Protein AF-A0A059Q055-F1 (afdb_monomer_lite)

Foldseek 3Di:
DDDPPLVVLVPPQQADDPVSLQVCLVVVVLVSLVVCLDPPHDPVSLLSSLLSLLSSQDDPPGHDLVSNVVCVVVLVVQCPDPDPSSVVSSVSNPSPPD

Structure (mmCIF, N/CA/C/O backbone):
data_AF-A0A059Q055-F1
#
_entry.id   AF-A0A059Q055-F1
#
loop_
_atom_site.group_PDB
_atom_site.id
_atom_site.type_symbol
_atom_site.label_atom_id
_atom_site.label_alt_id
_atom_site.label_comp_id
_atom_site.label_asym_id
_atom_site.label_entity_id
_atom_site.label_seq_id
_atom_site.pdbx_PDB_ins_code
_atom_site.Cartn_x
_atom_site.Cartn_y
_atom_site.Cartn_z
_atom_site.occupancy
_atom_site.B_iso_or_equiv
_atom_site.auth_seq_id
_atom_site.auth_comp_id
_atom_site.auth_asym_id
_atom_s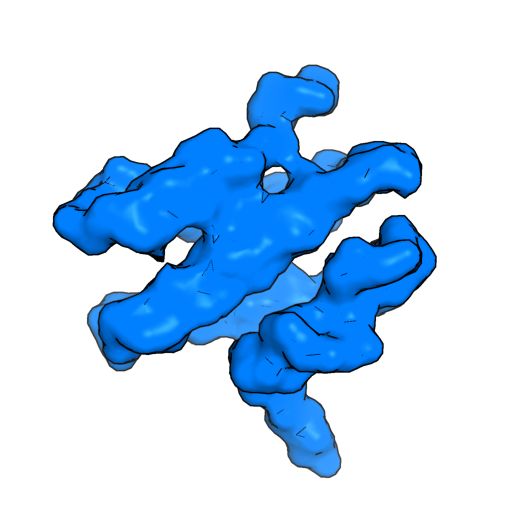ite.auth_atom_id
_atom_site.pdbx_PDB_model_num
ATOM 1 N N . MET A 1 1 ? 15.092 -17.569 5.330 1.00 30.31 1 MET A N 1
ATOM 2 C CA . MET A 1 1 ? 13.866 -16.902 4.843 1.00 30.31 1 MET A CA 1
ATOM 3 C C . MET A 1 1 ? 13.751 -15.564 5.548 1.00 30.31 1 MET A C 1
ATOM 5 O O . MET A 1 1 ? 13.441 -15.545 6.728 1.00 30.31 1 MET A O 1
ATOM 9 N N . ARG A 1 2 ? 14.133 -14.460 4.893 1.00 31.39 2 ARG A N 1
ATOM 10 C CA . ARG A 1 2 ? 14.035 -13.126 5.500 1.00 31.39 2 ARG A CA 1
ATOM 11 C C . ARG A 1 2 ? 12.610 -12.624 5.292 1.00 31.39 2 ARG A C 1
ATOM 13 O O . ARG A 1 2 ? 12.223 -12.348 4.163 1.00 31.39 2 ARG A O 1
ATOM 20 N N . THR A 1 3 ? 11.838 -12.562 6.368 1.00 30.64 3 THR A N 1
ATOM 21 C CA . THR A 1 3 ? 10.586 -11.810 6.445 1.00 30.64 3 THR A CA 1
ATOM 22 C C . THR A 1 3 ? 10.880 -10.368 6.037 1.00 30.64 3 THR A C 1
ATOM 24 O O . THR A 1 3 ? 11.668 -9.678 6.683 1.00 30.64 3 THR A O 1
ATOM 27 N N . ILE A 1 4 ? 10.301 -9.920 4.922 1.00 45.75 4 ILE A N 1
ATOM 28 C CA . ILE A 1 4 ? 10.323 -8.511 4.528 1.00 45.75 4 ILE A CA 1
ATOM 29 C C . ILE A 1 4 ? 9.362 -7.804 5.484 1.00 45.75 4 ILE A C 1
ATOM 31 O O . ILE A 1 4 ? 8.165 -7.714 5.231 1.00 45.75 4 ILE A O 1
ATOM 35 N N . SER A 1 5 ? 9.870 -7.382 6.640 1.00 33.62 5 SER A N 1
ATOM 36 C CA . SER A 1 5 ? 9.105 -6.558 7.570 1.00 33.62 5 SER A CA 1
ATOM 37 C C . SER A 1 5 ? 8.835 -5.198 6.928 1.00 33.62 5 SER A C 1
ATOM 39 O O . SER A 1 5 ? 9.716 -4.616 6.294 1.00 33.62 5 SER A O 1
ATOM 41 N N . CYS A 1 6 ? 7.622 -4.673 7.119 1.00 43.41 6 CYS A N 1
ATOM 42 C CA . CYS A 1 6 ? 7.153 -3.384 6.587 1.00 43.41 6 CYS A CA 1
ATOM 43 C C . CYS A 1 6 ? 8.120 -2.212 6.902 1.00 43.41 6 CYS A C 1
ATOM 45 O O . CYS A 1 6 ? 8.235 -1.253 6.142 1.00 43.41 6 CYS A O 1
ATOM 47 N N . SER A 1 7 ? 8.913 -2.335 7.973 1.00 39.78 7 SER A N 1
ATOM 48 C CA . SER A 1 7 ? 9.988 -1.408 8.350 1.00 39.78 7 SER A CA 1
ATOM 49 C C . SER A 1 7 ? 11.134 -1.305 7.329 1.00 39.78 7 SER A C 1
ATOM 51 O O . SER A 1 7 ? 11.763 -0.253 7.234 1.00 39.78 7 SER A O 1
ATOM 53 N N . SER A 1 8 ? 11.400 -2.338 6.523 1.00 44.44 8 SER A N 1
ATOM 54 C CA . SER A 1 8 ? 12.462 -2.325 5.503 1.00 44.44 8 SER A CA 1
ATOM 55 C C . SER A 1 8 ? 12.064 -1.620 4.200 1.00 44.44 8 SER A C 1
ATOM 57 O O . SER A 1 8 ? 12.941 -1.216 3.435 1.00 44.44 8 SER A O 1
ATOM 59 N N . LEU A 1 9 ? 10.765 -1.415 3.949 1.00 48.44 9 LEU A N 1
ATOM 60 C CA . LEU A 1 9 ? 10.279 -0.684 2.768 1.00 48.44 9 LEU A CA 1
ATOM 61 C C . LEU A 1 9 ? 10.433 0.834 2.931 1.00 48.44 9 LEU A C 1
ATOM 63 O O . LEU A 1 9 ? 10.658 1.540 1.949 1.00 48.44 9 LEU A O 1
ATOM 67 N N . ARG A 1 10 ? 10.419 1.313 4.182 1.00 45.81 10 ARG A N 1
ATOM 68 C CA . ARG A 1 10 ? 10.571 2.726 4.556 1.00 45.81 10 ARG A CA 1
ATOM 69 C C . ARG A 1 10 ? 11.982 3.284 4.341 1.00 45.81 10 ARG A C 1
ATOM 71 O O . ARG A 1 10 ? 12.132 4.492 4.210 1.00 45.81 10 ARG A O 1
ATOM 78 N N . GLY A 1 11 ? 13.008 2.424 4.324 1.00 43.06 11 GLY A N 1
ATOM 79 C CA . GLY A 1 11 ? 14.397 2.863 4.508 1.00 43.06 11 GLY A CA 1
ATOM 80 C C . GLY A 1 11 ? 15.384 2.655 3.358 1.00 43.06 11 GLY A C 1
ATOM 81 O O . GLY A 1 11 ? 16.360 3.393 3.323 1.00 43.06 11 GLY A O 1
ATOM 82 N N . ASN A 1 12 ? 15.215 1.680 2.446 1.00 48.44 12 ASN A N 1
ATOM 83 C CA . ASN A 1 12 ? 16.346 1.358 1.548 1.00 48.44 12 ASN A CA 1
ATOM 84 C C . ASN A 1 12 ? 16.042 0.803 0.143 1.00 48.44 12 ASN A C 1
ATOM 86 O O . ASN A 1 12 ? 16.978 0.604 -0.624 1.00 48.44 12 ASN A O 1
ATOM 90 N N . VAL A 1 13 ? 14.783 0.530 -0.230 1.00 48.91 13 VAL A N 1
ATOM 91 C CA . VAL A 1 13 ? 14.499 -0.132 -1.529 1.00 48.91 13 VAL A CA 1
ATOM 92 C C . VAL A 1 13 ? 13.356 0.509 -2.331 1.00 48.91 13 VAL A C 1
ATOM 94 O O . VAL A 1 13 ? 13.374 0.432 -3.552 1.00 48.91 13 VAL A O 1
ATOM 97 N N . GLY A 1 14 ? 12.393 1.205 -1.720 1.00 46.50 14 GLY A N 1
ATOM 98 C CA . GLY A 1 14 ? 11.190 1.656 -2.446 1.00 46.50 14 GLY A CA 1
ATOM 99 C C . GLY A 1 14 ? 11.207 3.076 -3.029 1.00 46.50 14 GLY A C 1
ATOM 100 O O . GLY A 1 14 ? 10.389 3.375 -3.892 1.00 46.50 14 GLY A O 1
ATOM 101 N N . GLY A 1 15 ? 12.093 3.963 -2.562 1.00 45.56 15 GLY A N 1
ATOM 102 C CA . GLY A 1 15 ? 11.897 5.413 -2.738 1.00 45.56 15 GLY A CA 1
ATOM 103 C C . GLY A 1 15 ? 12.516 6.065 -3.980 1.00 45.56 15 GLY A C 1
ATOM 104 O O . GLY A 1 15 ? 11.944 7.019 -4.500 1.00 45.56 15 GLY A O 1
ATOM 105 N N . ASN A 1 16 ? 13.661 5.579 -4.479 1.00 53.31 16 ASN A N 1
ATOM 106 C CA . ASN A 1 16 ? 14.494 6.381 -5.397 1.00 53.31 16 ASN A CA 1
ATOM 107 C C . ASN A 1 16 ? 14.660 5.830 -6.820 1.00 53.31 16 ASN A C 1
ATOM 109 O O . ASN A 1 16 ? 15.274 6.497 -7.651 1.00 53.31 16 ASN A O 1
ATOM 113 N N . SER A 1 17 ? 14.123 4.651 -7.149 1.00 63.91 17 SER A N 1
ATOM 114 C CA . SER A 1 17 ? 14.182 4.148 -8.526 1.00 63.91 17 SER A CA 1
ATOM 115 C C . SER A 1 17 ? 12.925 3.361 -8.901 1.00 63.91 17 SER A C 1
ATOM 117 O O . SER A 1 17 ? 12.613 2.382 -8.218 1.00 63.91 17 SER A O 1
ATOM 119 N N . PRO A 1 18 ? 12.248 3.708 -10.015 1.00 67.06 18 PRO A N 1
ATOM 120 C CA . PRO A 1 18 ? 11.153 2.912 -10.578 1.00 67.06 18 PRO A CA 1
ATOM 121 C C . PRO A 1 18 ? 11.513 1.426 -10.740 1.00 67.06 18 PRO A C 1
ATOM 123 O O . PRO A 1 18 ? 10.674 0.561 -10.525 1.00 67.06 18 PRO A O 1
ATOM 126 N N . LYS A 1 19 ? 12.792 1.116 -11.000 1.00 70.31 19 LYS A N 1
ATOM 127 C CA . LYS A 1 19 ? 13.292 -0.261 -11.127 1.00 70.31 19 LYS A CA 1
ATOM 128 C C . LYS A 1 19 ? 13.128 -1.084 -9.848 1.00 70.31 19 LYS A C 1
ATOM 130 O O . LYS A 1 19 ? 12.752 -2.248 -9.919 1.00 70.31 19 LYS A O 1
ATOM 135 N N . CYS A 1 20 ? 13.408 -0.505 -8.679 1.00 69.94 20 CYS A N 1
ATOM 136 C CA . CYS A 1 20 ? 13.284 -1.229 -7.413 1.00 69.94 20 CYS A CA 1
ATOM 137 C C . CYS A 1 20 ? 11.816 -1.473 -7.048 1.00 69.94 20 CYS A C 1
ATOM 139 O O . CYS A 1 20 ? 11.477 -2.555 -6.577 1.00 69.94 20 CYS A O 1
ATOM 141 N N . ARG A 1 21 ? 10.941 -0.498 -7.326 1.00 75.62 21 ARG A N 1
ATOM 142 C CA . ARG A 1 21 ? 9.486 -0.652 -7.202 1.00 75.62 21 ARG A CA 1
ATOM 143 C C . ARG A 1 21 ? 8.990 -1.809 -8.068 1.00 75.62 21 ARG A C 1
ATOM 145 O O . ARG A 1 21 ? 8.332 -2.706 -7.552 1.00 75.62 21 ARG A O 1
ATOM 152 N N . ASP A 1 22 ? 9.351 -1.819 -9.349 1.00 74.19 22 ASP A N 1
ATOM 153 C CA . ASP A 1 22 ? 8.894 -2.839 -10.299 1.00 74.19 22 ASP A CA 1
ATOM 154 C C . ASP A 1 22 ? 9.437 -4.231 -9.946 1.00 74.19 22 ASP A C 1
ATOM 156 O O . ASP A 1 22 ? 8.720 -5.220 -10.078 1.00 74.19 22 ASP A O 1
ATOM 160 N N . LEU A 1 23 ? 10.662 -4.320 -9.412 1.00 78.44 23 LEU A N 1
ATOM 161 C CA . LEU A 1 23 ? 11.205 -5.567 -8.867 1.00 78.44 23 LEU A CA 1
ATOM 162 C C . LEU A 1 23 ? 10.379 -6.073 -7.682 1.00 78.44 23 LEU A C 1
ATOM 164 O O . LEU A 1 23 ? 10.021 -7.247 -7.654 1.00 78.44 23 LEU A O 1
ATOM 168 N N . VAL A 1 24 ? 10.052 -5.216 -6.713 1.00 78.94 24 VAL A N 1
ATOM 169 C CA . VAL A 1 24 ? 9.254 -5.615 -5.543 1.00 78.94 24 VAL A CA 1
ATOM 170 C C . VAL A 1 24 ? 7.832 -6.006 -5.955 1.00 78.94 24 VAL A C 1
ATOM 172 O O . VAL A 1 24 ? 7.326 -7.025 -5.486 1.00 78.94 24 VAL A O 1
ATOM 175 N N . LEU A 1 25 ? 7.209 -5.263 -6.874 1.00 78.62 25 LEU A N 1
ATOM 176 C CA . LEU A 1 25 ? 5.903 -5.610 -7.443 1.00 78.62 25 LEU A CA 1
ATOM 177 C C . LEU A 1 25 ? 5.955 -6.939 -8.212 1.00 78.62 25 LEU A C 1
ATOM 179 O O . LEU A 1 25 ? 5.085 -7.787 -8.023 1.00 78.62 25 LEU A O 1
ATOM 183 N N . GLY A 1 26 ? 7.003 -7.164 -9.009 1.00 79.38 26 GLY A N 1
ATOM 184 C CA . GLY A 1 26 ? 7.221 -8.404 -9.759 1.00 79.38 26 GLY A CA 1
ATOM 185 C C . GLY A 1 26 ? 7.439 -9.638 -8.877 1.00 79.38 26 GLY A C 1
ATOM 186 O O . GLY A 1 26 ? 7.077 -10.739 -9.277 1.00 79.38 26 GLY A O 1
ATOM 187 N N . HIS A 1 27 ? 7.955 -9.463 -7.657 1.00 81.88 27 HIS A N 1
ATOM 188 C CA . HIS A 1 27 ? 8.102 -10.540 -6.669 1.00 81.88 27 HIS A CA 1
ATOM 189 C C . HIS A 1 27 ? 6.870 -10.711 -5.759 1.00 81.88 27 HIS A C 1
ATOM 191 O O . HIS A 1 27 ? 6.945 -11.408 -4.749 1.00 81.88 27 HIS A O 1
ATOM 197 N N . GLY A 1 28 ? 5.738 -10.069 -6.071 1.00 80.38 28 GLY A N 1
ATOM 198 C CA . GLY A 1 28 ? 4.519 -10.181 -5.264 1.00 80.38 28 GLY A CA 1
ATOM 199 C C . GLY A 1 28 ? 4.562 -9.386 -3.956 1.00 80.38 28 GLY A C 1
ATOM 200 O O . GLY A 1 28 ? 3.801 -9.668 -3.032 1.00 80.38 28 GLY A O 1
ATOM 201 N N . GLY A 1 29 ? 5.420 -8.367 -3.860 1.00 83.12 29 GLY A N 1
ATOM 202 C CA . GLY A 1 29 ? 5.529 -7.515 -2.675 1.00 83.12 29 GLY A CA 1
ATOM 203 C C . GLY A 1 29 ? 4.224 -6.805 -2.307 1.00 83.12 29 GLY A C 1
ATOM 204 O O . GLY A 1 29 ? 3.970 -6.583 -1.125 1.00 83.12 29 GLY A O 1
ATOM 205 N N . LEU A 1 30 ? 3.357 -6.520 -3.289 1.00 84.00 30 LEU A N 1
ATOM 206 C CA . LEU A 1 30 ? 2.020 -5.988 -3.017 1.00 84.00 30 LEU A CA 1
ATOM 207 C C . LEU A 1 30 ? 1.164 -6.984 -2.226 1.00 84.00 30 LEU A C 1
ATOM 209 O O . LEU A 1 30 ? 0.533 -6.600 -1.251 1.00 84.00 30 LEU A O 1
ATOM 213 N N . PHE A 1 31 ? 1.169 -8.264 -2.599 1.00 83.88 31 PHE A N 1
ATOM 214 C CA . PHE A 1 31 ? 0.379 -9.282 -1.907 1.00 83.88 31 PHE A CA 1
ATOM 215 C C . PHE A 1 31 ? 0.814 -9.439 -0.444 1.00 83.88 31 PHE A C 1
ATOM 217 O O . PHE A 1 31 ? -0.025 -9.486 0.454 1.00 83.88 31 PHE A O 1
ATOM 224 N N . LEU A 1 32 ? 2.128 -9.438 -0.191 1.00 84.38 32 LEU A N 1
ATOM 225 C CA . LEU A 1 32 ? 2.669 -9.476 1.171 1.00 84.38 32 LEU A CA 1
ATOM 226 C C . LEU A 1 32 ? 2.238 -8.263 1.999 1.00 84.38 32 LEU A C 1
ATOM 228 O O . LEU A 1 32 ? 1.980 -8.406 3.190 1.00 84.38 32 LEU A O 1
ATOM 232 N N . LEU A 1 33 ? 2.148 -7.086 1.377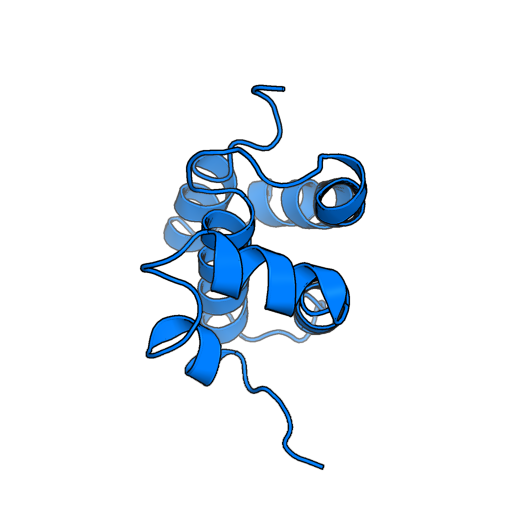 1.00 84.56 33 LEU A N 1
ATOM 233 C CA . LEU A 1 33 ? 1.670 -5.875 2.031 1.00 84.56 33 LEU A CA 1
ATOM 234 C C . LEU A 1 33 ? 0.175 -5.959 2.368 1.00 84.56 33 LEU A C 1
ATOM 236 O O . LEU A 1 33 ? -0.218 -5.627 3.482 1.00 84.56 33 LEU A O 1
ATOM 240 N N . LEU A 1 34 ? -0.648 -6.443 1.435 1.00 83.38 34 LEU A N 1
ATOM 241 C CA . LEU A 1 34 ? -2.085 -6.618 1.651 1.00 83.38 34 LEU A CA 1
ATOM 242 C C . LEU A 1 34 ? -2.383 -7.607 2.781 1.00 83.38 34 LEU A C 1
ATOM 244 O O . LEU A 1 34 ? -3.297 -7.375 3.562 1.00 83.38 34 LEU A O 1
ATOM 248 N N . LEU A 1 35 ? -1.568 -8.654 2.938 1.00 83.19 35 LEU A N 1
ATOM 249 C CA . LEU A 1 35 ? -1.701 -9.600 4.050 1.00 83.19 35 LEU A CA 1
ATOM 250 C C . LEU A 1 35 ? -1.481 -8.941 5.426 1.00 83.19 35 LEU A C 1
ATOM 252 O O . LEU A 1 35 ? -2.007 -9.412 6.431 1.00 83.19 35 LEU A O 1
ATOM 256 N N . GLN A 1 36 ? -0.706 -7.853 5.482 1.00 80.62 36 GLN A N 1
ATOM 257 C CA . GLN A 1 36 ? -0.472 -7.087 6.712 1.00 80.62 36 GLN A CA 1
ATOM 258 C C . GLN A 1 36 ? -1.618 -6.114 7.028 1.00 80.62 36 GLN A C 1
ATOM 260 O O . GLN A 1 36 ? -1.706 -5.634 8.157 1.00 80.62 36 GLN A O 1
ATOM 265 N N . LEU A 1 37 ? -2.497 -5.828 6.062 1.00 78.50 37 LEU A N 1
ATOM 266 C CA . LEU A 1 37 ? -3.707 -5.022 6.236 1.00 78.50 37 LEU A CA 1
ATOM 267 C C . LEU A 1 37 ? -4.862 -5.913 6.715 1.00 78.50 37 LEU A C 1
ATOM 269 O O . LEU A 1 37 ? -5.840 -6.123 6.004 1.00 78.50 37 LEU A O 1
ATOM 273 N N . ASN A 1 38 ? -4.720 -6.467 7.919 1.00 76.62 38 ASN A N 1
ATOM 274 C CA . ASN A 1 38 ? -5.757 -7.269 8.568 1.00 76.62 38 ASN A CA 1
ATOM 275 C C . ASN A 1 38 ? -6.423 -6.492 9.720 1.00 76.62 38 ASN A C 1
ATOM 277 O O . ASN A 1 38 ? -5.855 -5.528 10.228 1.00 76.62 38 ASN A O 1
ATOM 281 N N . GLU A 1 39 ? -7.585 -6.948 10.188 1.00 71.25 39 GLU A N 1
ATOM 282 C CA . GLU A 1 39 ? -8.330 -6.362 11.317 1.00 71.25 39 GLU A CA 1
ATOM 283 C C . GLU A 1 39 ? -7.517 -6.294 12.625 1.00 71.25 39 GLU A C 1
ATOM 285 O O . GLU A 1 39 ? -7.754 -5.437 13.471 1.00 71.25 39 GLU A O 1
ATOM 290 N N . HIS A 1 40 ? -6.505 -7.156 12.766 1.00 74.69 40 HIS A N 1
ATOM 291 C CA . HIS A 1 40 ? -5.591 -7.188 13.912 1.00 74.69 40 HIS A CA 1
ATOM 292 C C . HIS A 1 40 ? -4.355 -6.284 13.758 1.00 74.69 40 HIS A C 1
ATOM 294 O O . HIS A 1 40 ? -3.466 -6.303 14.613 1.00 74.69 40 HIS A O 1
ATOM 300 N N . ALA A 1 41 ? -4.236 -5.531 12.662 1.00 75.81 41 ALA A N 1
ATOM 301 C CA . ALA A 1 41 ? -3.085 -4.670 12.432 1.00 75.81 41 ALA A CA 1
ATOM 302 C C . ALA A 1 41 ? -3.103 -3.469 13.387 1.00 75.81 41 ALA A C 1
ATOM 304 O O . ALA A 1 41 ? -4.047 -2.683 13.426 1.00 75.81 41 ALA A O 1
ATOM 305 N N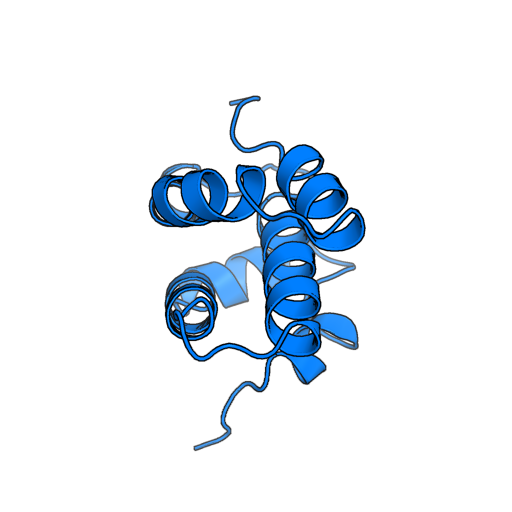 . ASN A 1 42 ? -2.011 -3.289 14.131 1.00 85.00 42 ASN A N 1
ATOM 306 C CA . ASN A 1 42 ? -1.835 -2.103 14.962 1.00 85.00 42 ASN A CA 1
ATOM 307 C C . ASN A 1 42 ? -1.799 -0.834 14.095 1.00 85.00 42 ASN A C 1
ATOM 309 O O . ASN A 1 42 ? -1.295 -0.851 12.971 1.00 85.00 42 ASN A O 1
ATOM 313 N N . LEU A 1 43 ? -2.226 0.299 14.651 1.00 84.69 43 LEU A N 1
ATOM 314 C CA . LEU A 1 43 ? -2.289 1.588 13.948 1.00 84.69 43 LEU A CA 1
ATOM 315 C C . LEU A 1 43 ? -0.949 1.999 13.299 1.00 84.69 43 LEU A C 1
ATOM 317 O O . LEU A 1 43 ? -0.911 2.468 12.165 1.00 84.69 43 LEU A O 1
ATOM 321 N N . SER A 1 44 ? 0.177 1.719 13.964 1.00 84.12 44 SER A N 1
ATOM 322 C CA . SER A 1 44 ? 1.522 1.927 13.400 1.00 84.12 44 SER A CA 1
ATOM 323 C C . SER A 1 44 ? 1.797 1.058 12.160 1.00 84.12 44 SER A C 1
ATOM 325 O O . SER A 1 44 ? 2.430 1.506 11.203 1.00 84.12 44 SER A O 1
ATOM 327 N N . MET A 1 45 ? 1.299 -0.181 12.128 1.00 83.62 45 MET A N 1
ATOM 328 C CA . MET A 1 45 ? 1.419 -1.054 10.956 1.00 83.62 45 MET A CA 1
ATOM 329 C C . MET A 1 45 ? 0.537 -0.568 9.809 1.00 83.62 45 MET A C 1
ATOM 331 O O . MET A 1 45 ? 1.014 -0.531 8.678 1.00 83.62 45 MET A O 1
ATOM 335 N N . LEU A 1 46 ? -0.697 -0.141 10.101 1.00 84.12 46 LEU A N 1
ATOM 336 C CA . LEU A 1 46 ? -1.620 0.429 9.114 1.00 84.12 46 LEU A CA 1
ATOM 337 C C . LEU A 1 46 ? -1.024 1.659 8.425 1.00 84.12 46 LEU A C 1
ATOM 339 O O . LEU A 1 46 ? -1.003 1.717 7.195 1.00 84.12 46 LEU A O 1
ATOM 343 N N . ARG A 1 47 ? -0.459 2.596 9.193 1.00 86.94 47 ARG A N 1
ATOM 344 C CA . ARG A 1 47 ? 0.233 3.777 8.651 1.00 86.94 47 ARG A CA 1
ATOM 345 C C . ARG A 1 47 ? 1.407 3.387 7.755 1.00 86.94 47 ARG A C 1
ATOM 347 O O . ARG A 1 47 ? 1.487 3.822 6.611 1.00 86.94 47 ARG A O 1
ATOM 354 N N . ASN A 1 48 ? 2.279 2.490 8.222 1.00 84.19 48 ASN A N 1
ATOM 355 C CA . ASN A 1 48 ? 3.430 2.033 7.435 1.00 84.19 48 ASN A CA 1
ATOM 356 C C . ASN A 1 48 ? 3.021 1.302 6.146 1.00 84.19 48 ASN A C 1
ATOM 358 O O . ASN A 1 48 ? 3.643 1.493 5.097 1.00 84.19 48 ASN A O 1
ATOM 362 N N . ALA A 1 49 ? 1.984 0.466 6.214 1.00 85.94 49 ALA A N 1
ATOM 363 C CA . ALA A 1 49 ? 1.481 -0.269 5.064 1.00 85.94 49 ALA A CA 1
ATOM 364 C C . ALA A 1 49 ? 0.848 0.679 4.036 1.00 85.94 49 ALA A C 1
ATOM 366 O O . ALA A 1 49 ? 1.174 0.595 2.855 1.00 85.94 49 ALA A O 1
ATOM 367 N N . THR A 1 50 ? 0.030 1.632 4.486 1.00 87.19 50 THR A N 1
ATOM 368 C CA . THR A 1 50 ? -0.620 2.631 3.622 1.00 87.19 50 THR A CA 1
ATOM 369 C C . THR A 1 50 ? 0.402 3.541 2.943 1.00 87.19 50 THR A C 1
ATOM 371 O O . THR A 1 50 ? 0.358 3.729 1.729 1.00 87.19 50 THR A O 1
ATOM 374 N N . TRP A 1 51 ? 1.402 4.017 3.685 1.00 86.25 51 TRP A N 1
ATOM 375 C CA . TRP A 1 51 ? 2.515 4.785 3.128 1.00 86.25 51 TRP A CA 1
ATOM 376 C C . TRP A 1 51 ? 3.319 3.995 2.083 1.00 86.25 51 TRP A C 1
ATOM 378 O O . TRP A 1 51 ? 3.741 4.506 1.046 1.00 86.25 51 TRP A O 1
ATOM 388 N N . THR A 1 52 ? 3.551 2.707 2.330 1.00 84.81 52 THR A N 1
ATOM 389 C CA . THR A 1 52 ? 4.259 1.858 1.365 1.00 84.81 52 THR A CA 1
ATOM 390 C C . THR A 1 52 ? 3.420 1.629 0.109 1.00 84.81 52 THR A C 1
ATOM 392 O O . THR A 1 52 ? 3.952 1.652 -1.002 1.00 84.81 52 THR A O 1
ATOM 395 N N . LEU A 1 53 ? 2.107 1.461 0.275 1.00 85.19 53 LEU A N 1
ATOM 396 C CA . LEU A 1 53 ? 1.163 1.339 -0.826 1.00 85.19 53 LEU A CA 1
ATOM 397 C C . LEU A 1 53 ? 1.171 2.592 -1.712 1.00 85.19 53 LEU A C 1
ATOM 399 O O . LEU A 1 53 ? 1.231 2.478 -2.939 1.00 85.19 53 LEU A O 1
ATOM 403 N N . SER A 1 54 ? 1.189 3.778 -1.099 1.00 84.69 54 SER A N 1
ATOM 404 C CA . SER A 1 54 ? 1.247 5.047 -1.827 1.00 84.69 54 SER A CA 1
ATOM 405 C C . SER A 1 54 ? 2.524 5.150 -2.665 1.00 84.69 54 SER A C 1
ATOM 407 O O . SER A 1 54 ? 2.469 5.546 -3.830 1.00 84.69 54 SER A O 1
ATOM 409 N N . ASN A 1 55 ? 3.659 4.673 -2.142 1.00 82.94 55 ASN A N 1
ATOM 410 C CA . ASN A 1 55 ? 4.918 4.601 -2.884 1.00 82.94 55 ASN A CA 1
ATOM 411 C C . ASN A 1 55 ? 4.905 3.573 -4.018 1.00 82.94 55 ASN A C 1
ATOM 413 O O . ASN A 1 55 ? 5.443 3.856 -5.089 1.00 82.94 55 ASN A O 1
ATOM 417 N N . PHE A 1 56 ? 4.271 2.412 -3.834 1.00 80.25 56 PHE A N 1
ATOM 418 C CA . PHE A 1 56 ? 4.103 1.432 -4.915 1.00 80.25 56 PHE A CA 1
ATOM 419 C C . PHE A 1 56 ? 3.304 1.988 -6.088 1.00 80.25 56 PHE A C 1
ATOM 421 O O . PHE A 1 56 ? 3.543 1.589 -7.222 1.00 80.25 56 PHE A O 1
ATOM 428 N N . CYS A 1 57 ? 2.416 2.945 -5.834 1.00 78.56 57 CYS A N 1
ATOM 429 C CA . CYS A 1 57 ? 1.612 3.603 -6.859 1.00 78.56 57 CYS A CA 1
ATOM 430 C C . CYS A 1 57 ? 2.243 4.912 -7.371 1.00 78.56 57 CYS A C 1
ATOM 432 O O . CYS A 1 57 ? 1.678 5.581 -8.237 1.00 78.56 57 CYS A O 1
ATOM 434 N N . ARG A 1 58 ? 3.413 5.303 -6.848 1.00 77.25 58 ARG A N 1
ATOM 435 C CA . ARG A 1 58 ? 4.103 6.558 -7.171 1.00 77.25 58 ARG A CA 1
ATOM 436 C C . ARG A 1 58 ? 5.265 6.326 -8.144 1.00 77.25 58 ARG A C 1
ATOM 438 O O . ARG A 1 58 ? 5.805 5.230 -8.291 1.00 77.25 58 ARG A O 1
ATOM 445 N N . GLY A 1 59 ? 5.675 7.404 -8.809 1.00 71.19 59 GLY A N 1
ATOM 446 C CA . GLY A 1 59 ? 6.828 7.435 -9.710 1.00 71.19 59 GLY A CA 1
ATOM 447 C C . GLY A 1 59 ? 6.447 7.390 -11.190 1.00 71.19 59 GLY A C 1
ATOM 448 O O . GLY A 1 59 ? 5.349 6.981 -11.557 1.00 71.19 59 GLY A O 1
ATOM 449 N N . LYS A 1 60 ? 7.369 7.855 -12.041 1.00 70.06 60 LYS A N 1
ATOM 450 C CA . LYS A 1 60 ? 7.263 7.797 -13.505 1.00 70.06 60 LYS A CA 1
ATOM 451 C C . LYS A 1 60 ? 8.395 6.916 -14.063 1.00 70.06 60 LYS A C 1
ATOM 453 O O . LYS A 1 60 ? 9.531 7.109 -13.626 1.00 70.06 60 LYS A O 1
ATOM 458 N N . PRO A 1 61 ? 8.125 5.997 -15.012 1.00 77.94 61 PRO A N 1
ATOM 459 C CA . PRO A 1 61 ? 6.803 5.647 -15.543 1.00 77.94 61 PRO A CA 1
ATOM 460 C C . PRO A 1 61 ? 5.895 5.038 -14.463 1.00 77.94 61 PRO A C 1
ATOM 462 O O . PRO A 1 61 ? 6.381 4.491 -13.465 1.00 77.94 61 PRO A O 1
ATOM 465 N N . GLN A 1 62 ? 4.581 5.210 -14.626 1.00 76.56 62 GLN A N 1
ATOM 466 C CA . GLN A 1 62 ? 3.605 4.635 -13.700 1.00 76.56 62 GLN A CA 1
ATOM 467 C C . GLN A 1 62 ? 3.759 3.102 -13.666 1.00 76.56 62 GLN A C 1
ATOM 469 O O . GLN A 1 62 ? 4.150 2.514 -14.678 1.00 76.56 62 GLN A O 1
ATOM 474 N N . PRO A 1 63 ? 3.527 2.459 -12.508 1.00 78.12 63 PRO A N 1
ATOM 475 C CA . PRO A 1 63 ? 3.538 1.000 -12.419 1.00 78.12 63 PRO A CA 1
ATOM 476 C C . PRO A 1 63 ? 2.429 0.409 -13.299 1.00 78.12 63 PRO A C 1
ATOM 478 O O . PRO A 1 63 ? 1.462 1.091 -13.622 1.00 78.12 63 PRO A O 1
ATOM 481 N N . ASN A 1 64 ? 2.542 -0.861 -13.681 1.00 82.75 64 ASN A N 1
ATOM 482 C CA . ASN A 1 64 ? 1.482 -1.508 -14.450 1.00 82.75 64 ASN A CA 1
ATOM 483 C C . ASN A 1 64 ? 0.194 -1.593 -13.607 1.00 82.75 64 ASN A C 1
ATOM 485 O O . ASN A 1 64 ? 0.223 -2.100 -12.482 1.00 82.75 64 ASN A O 1
ATOM 489 N N . PHE A 1 65 ? -0.929 -1.130 -14.164 1.00 82.44 65 PHE A N 1
ATOM 490 C CA . PHE A 1 65 ? -2.229 -1.152 -13.501 1.00 82.44 65 PHE A CA 1
ATOM 491 C C . PHE A 1 65 ? -2.623 -2.555 -13.020 1.00 82.44 65 PHE A C 1
ATOM 493 O O . PHE A 1 65 ? -3.097 -2.696 -11.896 1.00 82.44 65 PHE A O 1
ATOM 500 N N . ASP A 1 66 ? -2.351 -3.608 -13.797 1.00 83.94 66 ASP A N 1
ATOM 501 C CA . ASP A 1 66 ? -2.671 -4.988 -13.403 1.00 83.94 66 ASP A CA 1
ATOM 502 C C . ASP A 1 66 ? -1.938 -5.430 -12.130 1.00 83.94 66 ASP A C 1
ATOM 504 O O . ASP A 1 66 ? -2.464 -6.227 -11.352 1.00 83.94 66 ASP A O 1
ATOM 508 N N . GLN A 1 67 ? -0.747 -4.880 -11.875 1.00 81.38 67 GLN A N 1
ATOM 509 C CA . GLN A 1 67 ? 0.015 -5.183 -10.665 1.00 81.38 67 GLN A CA 1
ATOM 510 C C . GLN A 1 67 ? -0.531 -4.461 -9.438 1.00 81.38 67 GLN A C 1
ATOM 512 O O . GLN A 1 67 ? -0.380 -4.976 -8.337 1.00 81.38 67 GLN A O 1
ATOM 517 N N . VAL A 1 68 ? -1.147 -3.288 -9.607 1.00 83.25 68 VAL A N 1
ATOM 518 C CA . VAL A 1 68 ? -1.665 -2.466 -8.500 1.00 83.25 68 VAL A CA 1
ATOM 519 C C . VAL A 1 68 ? -3.172 -2.617 -8.284 1.00 83.25 68 VAL A C 1
ATOM 521 O O . VAL A 1 68 ? -3.664 -2.317 -7.200 1.00 83.25 68 VAL A O 1
ATOM 524 N N . LYS A 1 69 ? -3.910 -3.159 -9.258 1.00 85.19 69 LYS A N 1
ATOM 525 C CA . LYS A 1 69 ? -5.350 -3.449 -9.183 1.00 85.19 69 LYS A CA 1
ATOM 526 C C . LYS A 1 69 ? -5.773 -4.217 -7.917 1.00 85.19 69 LYS A C 1
ATOM 528 O O . LYS A 1 69 ? -6.801 -3.848 -7.345 1.00 85.19 69 LYS A O 1
ATOM 533 N N . PRO A 1 70 ? -5.013 -5.211 -7.407 1.00 86.31 70 PRO A N 1
ATOM 534 C CA . PRO A 1 70 ? -5.366 -5.903 -6.164 1.00 86.31 70 PRO A CA 1
ATOM 535 C C . PRO A 1 70 ? -5.386 -5.004 -4.919 1.00 86.31 70 PRO A C 1
ATOM 537 O O . PRO A 1 70 ? -5.949 -5.395 -3.903 1.00 86.31 70 PRO A O 1
ATOM 540 N N . ALA A 1 71 ? -4.793 -3.807 -4.976 1.00 85.31 71 ALA A N 1
ATOM 541 C CA . ALA A 1 71 ? -4.800 -2.853 -3.872 1.00 85.31 71 ALA A CA 1
ATOM 542 C C . ALA A 1 71 ? -6.114 -2.074 -3.723 1.00 85.31 71 ALA A C 1
ATOM 544 O O . ALA A 1 71 ? -6.340 -1.479 -2.671 1.00 85.31 71 ALA A O 1
ATOM 545 N N . LEU A 1 72 ? -6.976 -2.060 -4.746 1.00 85.94 72 LEU A N 1
ATOM 546 C CA . LEU A 1 72 ? -8.210 -1.265 -4.745 1.00 85.94 72 LEU A CA 1
ATOM 547 C C . LEU A 1 72 ? -9.155 -1.601 -3.576 1.00 85.94 72 LEU A C 1
ATOM 549 O O . LEU A 1 72 ? -9.588 -0.664 -2.904 1.00 85.94 72 LEU A O 1
ATOM 553 N N . PRO A 1 73 ? -9.443 -2.882 -3.257 1.00 86.56 73 PRO A N 1
ATOM 554 C CA . PRO A 1 73 ? -10.300 -3.214 -2.118 1.00 86.56 73 PRO A CA 1
ATOM 555 C C . PRO A 1 73 ? -9.686 -2.781 -0.784 1.00 86.56 73 PRO A C 1
ATOM 557 O O . PRO A 1 73 ? -10.388 -2.305 0.102 1.00 86.56 73 PRO A O 1
ATOM 560 N N . ALA A 1 74 ? -8.362 -2.890 -0.648 1.00 85.81 74 ALA A N 1
ATOM 561 C CA . ALA A 1 74 ? -7.672 -2.460 0.562 1.00 85.81 74 ALA A CA 1
ATOM 562 C C . ALA A 1 74 ? -7.712 -0.937 0.726 1.00 85.81 74 ALA A C 1
ATOM 564 O O . ALA A 1 74 ? -7.984 -0.453 1.819 1.00 85.81 74 ALA A O 1
ATOM 565 N N . LEU A 1 75 ? -7.528 -0.175 -0.355 1.00 85.06 75 LEU A N 1
ATOM 566 C CA . LEU A 1 75 ? -7.703 1.279 -0.331 1.00 85.06 75 LEU A CA 1
ATOM 567 C C . LEU A 1 75 ? -9.121 1.681 0.036 1.00 85.06 75 LEU A C 1
ATOM 569 O O . LEU A 1 75 ? -9.285 2.600 0.830 1.00 85.06 75 LEU A O 1
ATOM 573 N N . GLN A 1 76 ? -10.130 0.976 -0.478 1.00 85.94 76 GLN A N 1
ATOM 574 C CA . GLN A 1 76 ? -11.515 1.207 -0.083 1.00 85.94 76 GLN A CA 1
ATOM 575 C C . GLN A 1 76 ? -11.701 1.033 1.431 1.00 85.94 76 GLN A C 1
ATOM 577 O O . GLN A 1 76 ? -12.412 1.822 2.043 1.00 85.94 76 GLN A O 1
ATOM 582 N N . CYS A 1 77 ? -11.052 0.058 2.066 1.00 85.69 77 CYS A N 1
ATOM 583 C CA . CYS A 1 77 ? -11.088 -0.064 3.525 1.00 85.69 77 CYS A CA 1
ATOM 584 C C . CYS A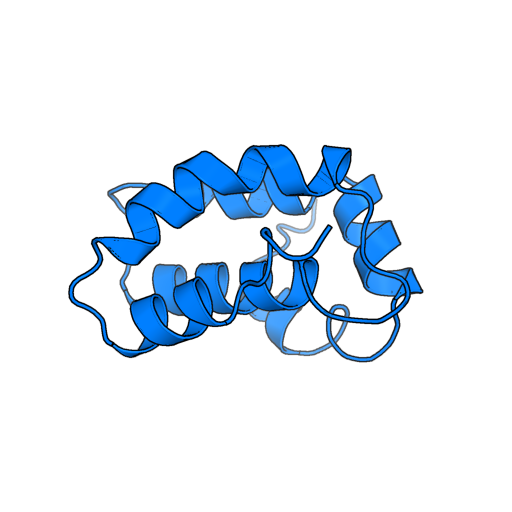 1 77 ? -10.325 1.078 4.220 1.00 85.69 77 CYS A C 1
ATOM 586 O O . CYS A 1 77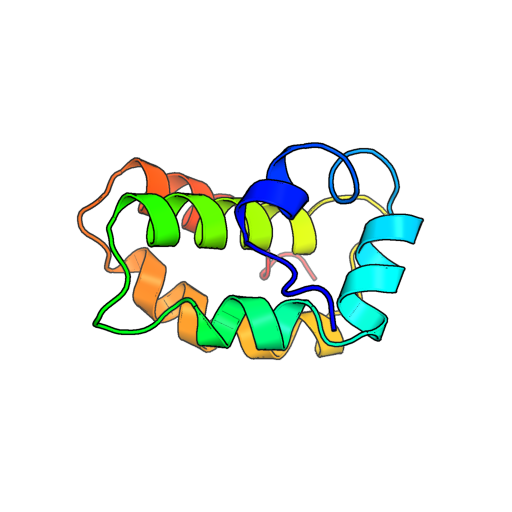 ? -10.810 1.637 5.200 1.00 85.69 77 CYS A O 1
ATOM 588 N N . LEU A 1 78 ? -9.156 1.461 3.697 1.00 85.00 78 LEU A N 1
ATOM 589 C CA . LEU A 1 78 ? -8.290 2.485 4.294 1.00 85.00 78 LEU A CA 1
ATOM 590 C C . LEU A 1 78 ? -8.898 3.896 4.254 1.00 85.00 78 LEU A C 1
ATOM 592 O O . LEU A 1 78 ? -8.709 4.648 5.206 1.00 85.00 78 LEU A O 1
ATOM 596 N N . ILE A 1 79 ? -9.672 4.246 3.219 1.00 86.69 79 ILE A N 1
ATOM 597 C CA . ILE A 1 79 ? -10.382 5.541 3.145 1.00 86.69 79 ILE A CA 1
ATOM 598 C C . ILE A 1 79 ? -11.523 5.677 4.167 1.00 86.69 79 ILE A C 1
ATOM 600 O O . ILE A 1 79 ? -12.024 6.777 4.369 1.00 86.69 79 ILE A O 1
ATOM 604 N N . HIS A 1 80 ? -11.944 4.579 4.802 1.00 86.19 80 HIS A N 1
ATOM 605 C CA . HIS A 1 80 ? -12.911 4.599 5.905 1.00 86.19 80 HIS A CA 1
ATOM 606 C C . HIS A 1 80 ? -12.226 4.580 7.282 1.00 86.19 80 HIS A C 1
ATOM 608 O O . HIS A 1 80 ? -12.903 4.490 8.307 1.00 86.19 80 HIS A O 1
ATOM 614 N N . SER A 1 81 ? -10.891 4.648 7.327 1.00 85.06 81 SER A N 1
ATOM 615 C CA . SER A 1 81 ? -10.144 4.770 8.578 1.00 85.06 81 SER A CA 1
ATOM 616 C C . SER A 1 81 ? -10.451 6.103 9.267 1.00 85.06 81 SER A C 1
ATOM 618 O O . SER A 1 81 ? -10.684 7.109 8.608 1.00 85.06 81 SER A O 1
ATOM 620 N N . GLN A 1 82 ? -10.416 6.130 10.600 1.00 86.56 82 GLN A N 1
ATOM 621 C CA . GLN A 1 82 ? -10.539 7.369 11.386 1.00 86.56 82 GLN A CA 1
ATOM 622 C C . GLN A 1 82 ? -9.190 8.081 11.580 1.00 86.56 82 GLN A C 1
ATOM 624 O O . GLN A 1 82 ? -9.138 9.174 12.134 1.00 86.56 82 GLN A O 1
ATOM 629 N N . ASP A 1 83 ? -8.092 7.453 11.155 1.00 89.12 83 ASP A N 1
ATOM 630 C CA . ASP A 1 83 ? -6.742 7.984 11.319 1.00 89.12 83 ASP A CA 1
ATOM 631 C C . ASP A 1 83 ? -6.360 8.918 10.162 1.00 89.12 83 ASP A C 1
ATOM 633 O O . ASP A 1 83 ? -6.304 8.493 9.007 1.00 89.12 83 ASP A O 1
ATOM 637 N N . GLU A 1 84 ? -6.059 10.180 10.473 1.00 87.75 84 GLU A N 1
ATOM 638 C CA . GLU A 1 84 ? -5.741 11.206 9.470 1.00 87.75 84 GLU A CA 1
ATOM 639 C C . GLU A 1 84 ? -4.492 10.886 8.636 1.00 87.75 84 GLU A C 1
ATOM 641 O O . GLU A 1 84 ? -4.461 11.203 7.445 1.00 87.75 84 GLU A O 1
ATOM 646 N N . GLU A 1 85 ? -3.470 10.245 9.216 1.00 85.69 85 GLU A N 1
ATOM 647 C CA . GLU A 1 85 ? -2.262 9.864 8.471 1.00 85.69 85 GLU A CA 1
ATOM 648 C C . GLU A 1 85 ? -2.582 8.767 7.450 1.00 85.69 85 GLU A C 1
ATOM 650 O O . GLU A 1 85 ? -2.232 8.896 6.276 1.00 85.69 85 GLU A O 1
ATOM 655 N N . VAL A 1 86 ? -3.315 7.728 7.870 1.00 87.31 86 VAL A N 1
ATOM 656 C CA . VAL A 1 86 ? -3.796 6.673 6.965 1.00 87.31 86 VAL A CA 1
ATOM 657 C C . VAL A 1 86 ? -4.682 7.257 5.866 1.00 87.31 86 VAL A C 1
ATOM 659 O O . VAL A 1 86 ? -4.474 6.945 4.696 1.00 87.31 86 VAL A O 1
ATOM 662 N N . LEU A 1 87 ? -5.638 8.121 6.211 1.00 87.44 87 LEU A N 1
ATOM 663 C CA . LEU A 1 87 ? -6.514 8.769 5.232 1.00 87.44 87 LEU A CA 1
ATOM 664 C C . LEU A 1 87 ? -5.724 9.610 4.233 1.00 87.44 87 LEU A C 1
ATOM 666 O O . LEU A 1 87 ? -5.974 9.541 3.031 1.00 87.44 87 LEU A O 1
ATOM 670 N N . THR A 1 88 ? -4.750 10.380 4.716 1.00 86.94 88 THR A N 1
ATOM 671 C CA . THR A 1 88 ? -3.896 11.202 3.861 1.00 86.94 88 THR A CA 1
ATOM 672 C C . THR A 1 88 ? -3.115 10.315 2.897 1.00 86.94 88 THR A C 1
ATOM 674 O O . THR A 1 88 ? -3.241 10.487 1.688 1.00 86.94 88 THR A O 1
ATOM 677 N N . ASP A 1 89 ? -2.377 9.312 3.375 1.00 85.38 89 ASP A N 1
ATOM 67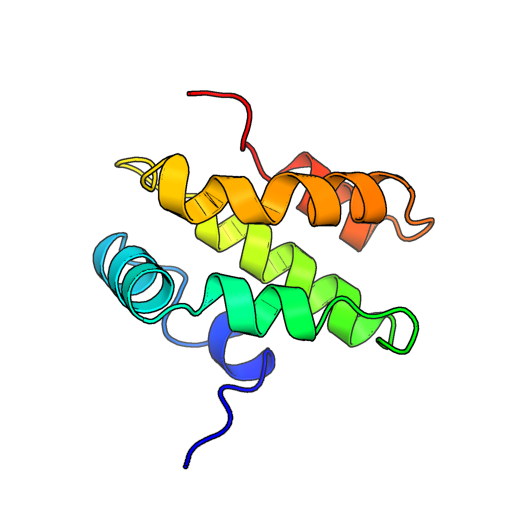8 C CA . ASP A 1 89 ? -1.593 8.436 2.496 1.00 85.38 89 ASP A CA 1
ATOM 679 C C . ASP A 1 89 ? -2.474 7.619 1.530 1.00 85.38 89 ASP A C 1
ATOM 681 O O . ASP A 1 89 ? -2.114 7.434 0.360 1.00 85.38 89 ASP A O 1
ATOM 685 N N . ALA A 1 90 ? -3.661 7.185 1.968 1.00 85.25 90 ALA A N 1
ATOM 686 C CA . ALA A 1 90 ? -4.637 6.517 1.111 1.00 85.25 90 ALA A CA 1
ATOM 687 C C . ALA A 1 90 ? -5.130 7.453 -0.007 1.00 85.25 90 ALA A C 1
ATOM 689 O O . ALA A 1 90 ? -5.115 7.070 -1.175 1.00 85.25 90 ALA A O 1
ATOM 690 N N . CYS A 1 91 ? -5.470 8.705 0.310 1.00 82.62 91 CYS A N 1
ATOM 691 C CA . CYS A 1 91 ? -5.880 9.716 -0.670 1.00 82.62 91 CYS A CA 1
ATOM 692 C C . CYS A 1 91 ? -4.744 10.132 -1.620 1.00 82.62 91 CYS A C 1
ATOM 694 O O . CYS A 1 91 ? -4.979 10.423 -2.794 1.00 82.62 91 CYS A O 1
ATOM 696 N N . TRP A 1 92 ? -3.497 10.148 -1.144 1.00 79.56 92 TRP A N 1
ATOM 697 C CA . TRP A 1 92 ? -2.321 10.410 -1.980 1.00 79.56 92 TRP A CA 1
ATOM 698 C C . TRP A 1 92 ? -2.006 9.259 -2.941 1.00 79.56 92 TRP A C 1
ATOM 700 O O . TRP A 1 92 ? -1.319 9.469 -3.951 1.00 79.56 92 TRP A O 1
ATOM 710 N N . THR A 1 93 ? -2.520 8.059 -2.664 1.00 79.19 93 THR A N 1
ATOM 711 C CA . THR A 1 93 ? -2.385 6.889 -3.528 1.00 79.19 93 THR A CA 1
ATOM 712 C C . THR A 1 93 ? -3.223 7.081 -4.796 1.00 79.19 93 THR A C 1
ATOM 714 O O . THR A 1 93 ? -4.394 6.722 -4.882 1.00 79.19 93 THR A O 1
ATOM 717 N N . ARG A 1 94 ? -2.608 7.671 -5.827 1.00 65.25 94 ARG A N 1
ATOM 718 C CA . ARG A 1 94 ? -3.227 7.918 -7.139 1.00 65.25 94 ARG A CA 1
ATOM 719 C C . ARG A 1 94 ? -3.331 6.631 -7.964 1.00 65.25 94 ARG A C 1
ATOM 721 O O . ARG A 1 94 ? -2.619 6.479 -8.950 1.00 65.25 94 ARG A O 1
ATOM 728 N N . LEU A 1 95 ? -4.233 5.720 -7.602 1.00 62.31 95 LEU A N 1
ATOM 729 C CA . LEU A 1 95 ? -4.591 4.600 -8.487 1.00 62.31 95 LEU A CA 1
ATOM 730 C C . LEU A 1 95 ? -5.480 5.013 -9.669 1.00 62.31 95 LEU A C 1
ATOM 732 O O . LEU A 1 95 ? -5.648 4.233 -10.597 1.00 62.31 95 LEU A O 1
ATOM 736 N N . VAL A 1 96 ? -6.050 6.222 -9.637 1.00 49.12 96 VAL A N 1
ATOM 737 C CA . VAL A 1 96 ? -7.157 6.640 -10.519 1.00 49.12 96 VAL A CA 1
ATOM 738 C C . VAL A 1 96 ? -6.739 7.564 -11.674 1.00 49.12 96 VAL A C 1
ATOM 740 O O . VAL A 1 96 ? -7.596 8.091 -12.367 1.00 49.12 96 VAL A O 1
ATOM 743 N N . ASN A 1 97 ? -5.436 7.773 -11.892 1.00 47.03 97 ASN A N 1
ATOM 744 C CA . ASN A 1 97 ? -4.906 8.553 -13.025 1.00 47.03 97 ASN A CA 1
ATOM 745 C C . ASN A 1 97 ? -4.156 7.653 -14.028 1.00 47.03 97 ASN A C 1
ATOM 747 O O . ASN A 1 97 ? -3.015 7.964 -14.387 1.00 47.03 97 ASN A O 1
ATOM 751 N N . PHE A 1 98 ? -4.782 6.539 -14.418 1.00 47.50 98 PHE A N 1
ATOM 752 C CA . PHE A 1 98 ? -4.426 5.775 -15.618 1.00 47.50 98 PHE A CA 1
ATOM 753 C C . PHE A 1 98 ? -5.354 6.162 -16.767 1.00 47.50 98 PHE A C 1
ATOM 755 O O . PHE A 1 98 ? -6.555 6.375 -16.487 1.00 47.50 98 PHE A O 1
#

InterPro domains:
  IPR000225 Armadillo [PF00514] (17-58)
  IPR011989 Armadillo-like helical [G3DSA:1.25.10.10] (4-95)
  IPR016024 Armadillo-type fold [SSF48371] (11-93)

Organism: NCBI:txid131158

Radius of gyration: 12.48 Å; chains: 1; bounding box: 29×28×31 Å

Sequence (98 aa):
MRTISCSSLRGNVGGNSPKCRDLVLGHGGLFLLLLQLNEHANLSMLRNATWTLSNFCRGKPQPNFDQVKPALPALQCLIHSQDEEVLTDACWTRLVNF

pLDDT: mean 73.92, std 16.21, range [30.31, 89.12]

Secondary structure (DSSP, 8-state):
-----GGGTTTTTSSS-HHHHHHHHHTTHHHHHHHH-STT--HHHHHHHHHHHHHHT-SSSPPPHHHHGGGHHHHHHHTT-S-HHHHHHHHH---S--